Protein AF-0000000083551411 (afdb_homodimer)

InterPro domains:
  IPR007159 SpoVT-AbrB domain [PF04014] (6-45)
  IPR013432 Putative addiction module antidote [TIGR02609] (5-74)
  IPR037914 SpoVT-AbrB domain superfamily [SSF89447] (3-65)

Radius of gyration: 21.24 Å; Cα contacts (8 Å, |Δi|>4): 215; chains: 2; bounding box: 65×60×41 Å

Solvent-accessible surface area (backbone atoms only — not comparable to full-atom values): 7990 Å² total; per-residue (Å²): 125,45,78,37,51,30,39,74,56,92,94,38,40,28,35,62,47,48,74,65,54,28,58,54,38,69,51,52,75,71,36,59,33,33,35,35,82,42,97,82,43,28,38,34,41,26,54,56,62,64,65,60,51,49,50,50,52,51,48,49,53,49,46,52,52,46,48,52,51,53,54,64,76,87,125,45,79,38,51,29,38,73,57,92,95,39,40,28,35,62,46,49,74,65,54,28,58,54,38,69,52,53,76,73,37,59,33,31,35,33,82,43,97,81,43,28,37,34,38,27,54,56,61,64,65,60,49,49,50,50,53,52,48,49,52,50,46,53,51,47,49,52,50,53,56,62,77,85

Organism: NCBI:txid2306993

Nearest PDB structures (foldseek):
  1ub4-assembly1_C-2  TM=8.937E-01  e=1.275E-02  Escherichia coli
  2mrn-assembly1_B  TM=8.889E-01  e=4.955E-02  Escherichia coli K-12
  2w1t-assembly1_A  TM=8.124E-01  e=2.053E-01  Bacillus subtilis
  2mru-assembly1_A  TM=8.498E-01  e=3.228E-01  Escherichia coli K-12
  2w1t-assembly1_B  TM=8.523E-01  e=5.775E-01  Bacillus subtilis

Sequence (148 aa):
MIETKIRKVGNSAVMTLTAEMLAILDAKEGDTLFVVRGDDGSLKVLAHDPTLADALAAAEVVMDENRDLLQALAMIETKIRKVGNSAVMTLTAEMLAILDAKEGDTLFVVRGDDGSLKVLAHDPTLADALAAAEVVMDENRDLLQALA

Structure (mmCIF, N/CA/C/O backbone):
data_AF-0000000083551411-model_v1
#
loop_
_entity.id
_entity.type
_entity.pdbx_description
1 polymer 'Transcriptional regu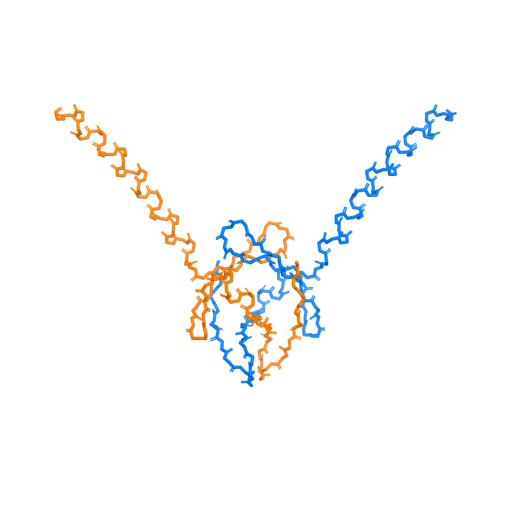lator/antitoxin MazE'
#
loop_
_atom_site.group_PDB
_atom_site.id
_atom_site.type_symbol
_atom_site.label_atom_id
_atom_site.label_alt_id
_atom_site.label_comp_id
_atom_site.label_asym_id
_atom_site.label_entity_id
_atom_site.label_seq_id
_atom_site.pdbx_PDB_ins_code
_atom_site.Cartn_x
_atom_site.Cartn_y
_atom_site.Cartn_z
_atom_site.occupancy
_atom_site.B_iso_or_equiv
_atom_site.auth_seq_id
_atom_site.auth_comp_id
_atom_site.auth_asym_id
_atom_site.auth_atom_id
_atom_site.pdbx_PDB_model_num
ATOM 1 N N . MET A 1 1 ? 10.375 2.48 7.516 1 87.81 1 MET A N 1
ATOM 2 C CA . MET A 1 1 ? 10.125 2.35 6.082 1 87.81 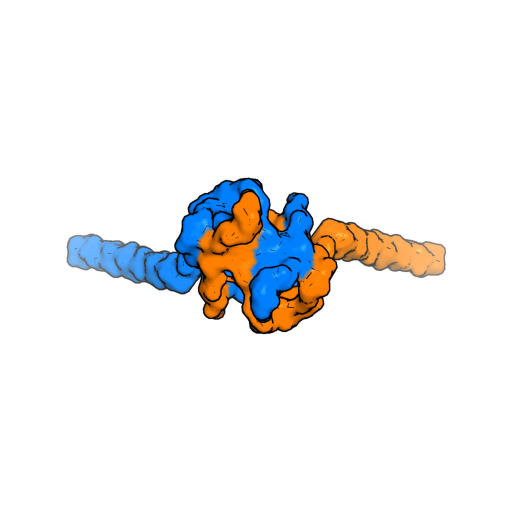1 MET A CA 1
ATOM 3 C C . MET A 1 1 ? 10.578 0.984 5.578 1 87.81 1 MET A C 1
ATOM 5 O O . MET A 1 1 ? 11.633 0.484 5.984 1 87.81 1 MET A O 1
ATOM 9 N N . ILE A 1 2 ? 9.656 0.296 4.754 1 93.5 2 ILE A N 1
ATOM 10 C CA . ILE A 1 2 ? 9.945 -1.033 4.227 1 93.5 2 ILE A CA 1
ATOM 11 C C . ILE A 1 2 ? 10.062 -0.971 2.707 1 93.5 2 ILE A C 1
ATOM 13 O O . ILE A 1 2 ? 9.258 -0.308 2.045 1 93.5 2 ILE A O 1
ATOM 17 N N . GLU A 1 3 ? 11.109 -1.627 2.174 1 93.88 3 GLU A N 1
ATOM 18 C CA . GLU A 1 3 ? 11.242 -1.718 0.722 1 93.88 3 GLU A CA 1
ATOM 19 C C . GLU A 1 3 ? 10.742 -3.066 0.207 1 93.88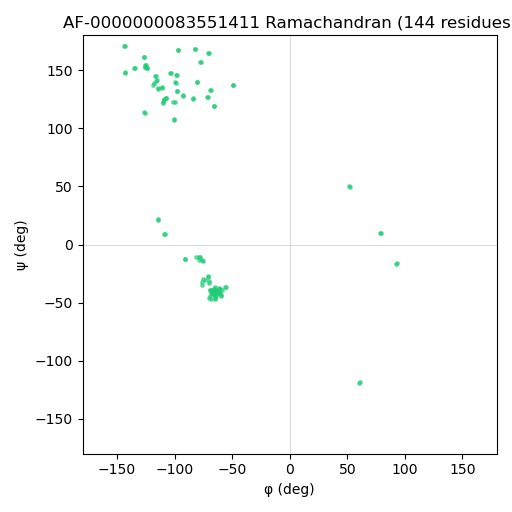 3 GLU A C 1
ATOM 21 O O . GLU A 1 3 ? 10.969 -4.102 0.841 1 93.88 3 GLU A O 1
ATOM 26 N N . THR A 1 4 ? 10.062 -2.988 -0.924 1 95.12 4 THR A N 1
ATOM 27 C CA . THR A 1 4 ? 9.609 -4.223 -1.556 1 95.12 4 THR A CA 1
ATOM 28 C C . THR A 1 4 ? 9.688 -4.113 -3.076 1 95.12 4 THR A C 1
ATOM 30 O O . THR A 1 4 ? 9.461 -3.043 -3.639 1 95.12 4 THR A O 1
ATOM 33 N N . LYS A 1 5 ? 9.969 -5.199 -3.822 1 93.94 5 LYS A N 1
ATOM 34 C CA . LYS A 1 5 ? 10.125 -5.207 -5.273 1 93.94 5 LYS A CA 1
ATOM 35 C C . LYS A 1 5 ? 8.836 -5.66 -5.961 1 93.94 5 LYS A C 1
ATOM 37 O O . LYS A 1 5 ? 8.156 -6.559 -5.473 1 93.94 5 LYS A O 1
ATOM 42 N N . ILE A 1 6 ? 8.672 -5.027 -7.102 1 97.12 6 ILE A N 1
ATOM 43 C CA . ILE A 1 6 ? 7.586 -5.496 -7.957 1 97.12 6 ILE A CA 1
ATOM 44 C C . ILE A 1 6 ? 8.062 -6.68 -8.797 1 97.12 6 ILE A C 1
ATOM 46 O O . ILE A 1 6 ? 9.078 -6.582 -9.492 1 97.12 6 ILE A O 1
ATOM 50 N N . ARG A 1 7 ? 7.32 -7.75 -8.695 1 95.25 7 ARG A N 1
ATOM 51 C CA . ARG A 1 7 ? 7.645 -8.945 -9.461 1 95.25 7 ARG A CA 1
ATOM 52 C C . ARG A 1 7 ? 6.445 -9.414 -10.281 1 95.25 7 ARG A C 1
ATOM 54 O O . ARG A 1 7 ? 5.301 -9.109 -9.945 1 95.25 7 ARG A O 1
ATOM 61 N N . LYS A 1 8 ? 6.816 -10.062 -11.289 1 94.19 8 LYS A N 1
ATOM 62 C CA . LYS A 1 8 ? 5.773 -10.656 -12.125 1 94.19 8 LYS A CA 1
ATOM 63 C C . LYS A 1 8 ? 5.484 -12.094 -11.695 1 94.19 8 LYS A C 1
ATOM 65 O O . LYS A 1 8 ? 6.406 -12.883 -11.492 1 94.19 8 LYS A O 1
ATOM 70 N N . VAL A 1 9 ? 4.277 -12.414 -11.469 1 91.06 9 VAL A N 1
ATOM 71 C CA . VAL A 1 9 ? 3.795 -13.766 -11.203 1 91.06 9 VAL A CA 1
ATOM 72 C C . VAL A 1 9 ? 2.664 -14.102 -12.172 1 91.06 9 VAL A C 1
ATOM 74 O O . VAL A 1 9 ? 1.559 -13.57 -12.062 1 91.06 9 VAL A O 1
ATOM 77 N N . GLY A 1 10 ? 2.953 -15.102 -13.062 1 89.5 10 GLY A N 1
ATOM 78 C CA . GLY A 1 10 ? 2.041 -15.289 -14.18 1 89.5 10 GLY A CA 1
ATOM 79 C C . GLY A 1 10 ? 1.927 -14.062 -15.07 1 89.5 10 GLY A C 1
ATOM 80 O O . GLY A 1 10 ? 2.93 -13.57 -15.594 1 89.5 10 GLY A O 1
ATOM 81 N N . ASN A 1 11 ? 0.749 -13.523 -15.164 1 91.44 11 ASN A N 1
ATOM 82 C CA . ASN A 1 11 ? 0.521 -12.352 -16 1 91.44 11 ASN A CA 1
ATOM 83 C C . ASN A 1 11 ? 0.292 -11.094 -15.164 1 91.44 11 ASN A C 1
ATOM 85 O O . ASN A 1 11 ? -0.031 -10.039 -15.703 1 91.44 11 ASN A O 1
ATOM 89 N N . SER A 1 12 ? 0.533 -11.266 -13.891 1 93.12 12 SER A N 1
ATOM 90 C CA . SER A 1 12 ? 0.219 -10.156 -13 1 93.12 12 SER A CA 1
ATOM 91 C C . SER A 1 12 ? 1.473 -9.625 -12.312 1 93.12 12 SER A C 1
ATOM 93 O O . SER A 1 12 ? 2.42 -10.383 -12.07 1 93.12 12 SER A O 1
ATOM 95 N N . ALA A 1 13 ? 1.514 -8.258 -12.078 1 96.12 13 ALA A N 1
ATOM 96 C CA . ALA A 1 13 ? 2.506 -7.688 -11.172 1 96.12 13 ALA A CA 1
ATOM 97 C C . ALA A 1 13 ? 2.078 -7.844 -9.719 1 96.12 13 ALA A C 1
ATOM 99 O O . ALA A 1 13 ? 0.899 -7.684 -9.391 1 96.12 13 ALA A O 1
ATOM 100 N N . VAL A 1 14 ? 3.115 -8.188 -8.844 1 95.62 14 VAL A N 1
ATOM 101 C CA . VAL A 1 14 ? 2.797 -8.398 -7.434 1 95.62 14 VAL A CA 1
ATOM 102 C C . VAL A 1 14 ? 3.828 -7.691 -6.562 1 95.62 14 VAL A C 1
ATOM 104 O O . VAL A 1 14 ? 4.961 -7.461 -6.992 1 95.62 14 VAL A O 1
ATOM 107 N N . MET A 1 15 ? 3.404 -7.297 -5.363 1 96.06 15 MET A N 1
ATOM 108 C CA . MET A 1 15 ? 4.367 -6.844 -4.363 1 96.06 15 MET A CA 1
ATOM 109 C C . MET A 1 15 ? 4.336 -7.742 -3.133 1 96.06 15 MET A C 1
ATOM 111 O O . MET A 1 15 ? 3.273 -8.211 -2.729 1 96.06 15 MET A O 1
ATOM 115 N N . THR A 1 16 ? 5.535 -8.008 -2.654 1 95.88 16 THR A N 1
ATOM 116 C CA . THR A 1 16 ? 5.652 -8.828 -1.453 1 95.88 16 THR A CA 1
ATOM 117 C C . THR A 1 16 ? 5.137 -8.078 -0.231 1 95.88 16 THR A C 1
ATOM 119 O O . THR A 1 16 ? 5.406 -6.883 -0.073 1 95.88 16 THR A O 1
ATOM 122 N N . LEU A 1 17 ? 4.297 -8.766 0.598 1 97.12 17 LEU A N 1
ATOM 123 C CA . LEU A 1 17 ? 3.861 -8.273 1.897 1 97.12 17 LEU A CA 1
ATOM 124 C C . LEU A 1 17 ? 4.652 -8.93 3.023 1 97.12 17 LEU A C 1
ATOM 126 O O . LEU A 1 17 ? 4.457 -10.109 3.316 1 97.12 17 LEU A O 1
ATOM 130 N N . THR A 1 18 ? 5.523 -8.172 3.627 1 95.56 18 THR A N 1
ATOM 131 C CA . THR A 1 18 ? 6.34 -8.719 4.707 1 95.56 18 THR A CA 1
ATOM 132 C C . THR A 1 18 ? 5.488 -8.969 5.949 1 95.56 18 THR A C 1
ATOM 134 O O . THR A 1 18 ? 4.344 -8.516 6.027 1 95.56 18 THR A O 1
ATOM 137 N N . ALA A 1 19 ? 6.109 -9.758 6.832 1 94.94 19 ALA A N 1
ATOM 138 C CA . ALA A 1 19 ? 5.402 -10.031 8.078 1 94.94 19 ALA A CA 1
ATOM 139 C C . ALA A 1 19 ? 5.02 -8.742 8.789 1 94.94 19 ALA A C 1
ATOM 141 O O . ALA A 1 19 ? 3.947 -8.648 9.398 1 94.94 19 ALA A O 1
ATOM 142 N N . GLU A 1 20 ? 5.836 -7.746 8.742 1 95.88 20 GLU A N 1
ATOM 143 C CA . GLU A 1 20 ? 5.59 -6.445 9.352 1 95.88 20 GLU A CA 1
ATOM 144 C C . GLU A 1 20 ? 4.398 -5.746 8.703 1 95.88 20 GLU A C 1
ATOM 146 O O . GLU A 1 20 ? 3.537 -5.203 9.398 1 95.88 20 GLU A O 1
ATOM 151 N N . MET A 1 21 ? 4.355 -5.801 7.402 1 96.44 21 MET A N 1
ATOM 152 C CA . MET A 1 21 ? 3.256 -5.176 6.672 1 96.44 21 MET A CA 1
ATOM 153 C C . MET A 1 21 ? 1.923 -5.828 7.031 1 96.44 21 MET A C 1
ATOM 155 O O . MET A 1 21 ? 0.93 -5.133 7.254 1 96.44 21 MET A O 1
ATOM 159 N N . LEU A 1 22 ? 2.008 -7.141 7.113 1 96.75 22 LEU A N 1
ATOM 160 C CA . LEU A 1 22 ? 0.796 -7.883 7.441 1 96.75 22 LEU A CA 1
ATOM 161 C C . LEU A 1 22 ? 0.328 -7.559 8.852 1 96.75 22 LEU A C 1
ATOM 163 O O . LEU A 1 22 ? -0.875 -7.477 9.109 1 96.75 22 LEU A O 1
ATOM 167 N N . ALA A 1 23 ? 1.328 -7.414 9.727 1 96.31 23 ALA A N 1
ATOM 168 C CA . ALA A 1 23 ? 1.012 -7.094 11.117 1 96.31 23 ALA A CA 1
ATOM 169 C C . ALA A 1 23 ? 0.385 -5.707 11.234 1 96.31 23 ALA A C 1
ATOM 171 O O . ALA A 1 23 ? -0.568 -5.508 11.992 1 96.31 23 ALA A O 1
ATOM 172 N N . ILE A 1 24 ? 0.856 -4.805 10.484 1 95.38 24 ILE A N 1
ATOM 173 C CA . ILE A 1 24 ? 0.346 -3.438 10.508 1 95.38 24 ILE A CA 1
ATOM 174 C C . ILE A 1 24 ? -1.103 -3.418 10.031 1 95.38 24 ILE A C 1
ATOM 176 O O . ILE A 1 24 ? -1.963 -2.789 10.648 1 95.38 24 ILE A O 1
ATOM 180 N N . LEU A 1 25 ? -1.315 -4.113 8.938 1 96.5 25 LEU A N 1
ATOM 181 C CA . LEU A 1 25 ? -2.641 -4.145 8.328 1 96.5 25 LEU A CA 1
ATOM 182 C C . LEU A 1 25 ? -3.58 -5.051 9.117 1 96.5 25 LEU A C 1
ATOM 184 O O . LEU A 1 25 ? -4.801 -4.992 8.938 1 96.5 25 LEU A O 1
ATOM 188 N N . ASP A 1 26 ? -2.961 -5.859 10.023 1 96.88 26 ASP A N 1
ATOM 189 C CA . ASP A 1 26 ? -3.695 -6.934 10.688 1 96.88 26 ASP A CA 1
ATOM 190 C C . ASP A 1 26 ? -4.422 -7.812 9.68 1 96.88 26 ASP A C 1
ATOM 192 O O . ASP A 1 26 ? -5.629 -8.031 9.789 1 96.88 26 ASP A O 1
ATOM 196 N N . ALA A 1 27 ? -3.695 -8.258 8.664 1 97.19 27 ALA A N 1
ATOM 197 C CA . ALA A 1 27 ? -4.234 -9.031 7.551 1 97.19 27 ALA A CA 1
ATOM 198 C C . ALA A 1 27 ? -3.449 -10.328 7.352 1 97.19 27 ALA A C 1
ATOM 200 O O . ALA A 1 27 ? -2.373 -10.5 7.926 1 97.19 27 ALA A O 1
ATOM 201 N N . LYS A 1 28 ? -4.031 -11.234 6.668 1 95.69 28 LYS A N 1
ATOM 202 C CA . LYS A 1 28 ? -3.418 -12.531 6.387 1 95.69 28 LYS A CA 1
ATOM 203 C C . LYS A 1 28 ? -3.783 -13.016 4.988 1 95.69 28 LYS A C 1
ATOM 205 O O . LYS A 1 28 ? -4.605 -12.406 4.305 1 95.69 28 LYS A O 1
ATOM 210 N N . GLU A 1 29 ? -3.115 -14.062 4.613 1 95.25 29 GLU A N 1
ATOM 211 C CA . GLU A 1 29 ? -3.412 -14.695 3.328 1 95.25 29 GLU A CA 1
ATOM 212 C C . GLU A 1 29 ? -4.91 -14.938 3.166 1 95.25 29 GLU A C 1
ATOM 214 O O . GLU A 1 29 ? -5.57 -15.414 4.094 1 95.25 29 GLU A O 1
ATOM 219 N N . GLY A 1 30 ? -5.383 -14.672 2.029 1 95.12 30 GLY A N 1
ATOM 220 C CA . GLY A 1 30 ? -6.793 -14.883 1.744 1 95.12 30 GLY A CA 1
ATOM 221 C C . GLY A 1 30 ? -7.645 -13.656 1.985 1 95.12 30 GLY A C 1
ATOM 222 O O . GLY A 1 30 ? -8.781 -13.578 1.512 1 95.12 30 GLY A O 1
ATOM 223 N N . ASP A 1 31 ? -7.137 -12.695 2.707 1 96.25 31 ASP A N 1
ATOM 224 C CA . ASP A 1 31 ? -7.875 -11.469 2.988 1 96.25 31 ASP A CA 1
ATOM 225 C C . ASP A 1 31 ? -7.871 -10.531 1.778 1 96.25 31 ASP A C 1
ATOM 227 O O . ASP A 1 31 ? -7.035 -10.672 0.885 1 96.25 31 ASP A O 1
ATOM 231 N N . THR A 1 32 ? -8.914 -9.641 1.792 1 95.94 32 THR A N 1
ATOM 232 C CA . THR A 1 32 ? -9.016 -8.609 0.77 1 95.94 32 THR A CA 1
ATOM 233 C C . THR A 1 32 ? -8.461 -7.281 1.286 1 95.94 32 THR A C 1
ATOM 235 O O . THR A 1 32 ? -8.719 -6.898 2.43 1 95.94 32 THR A O 1
ATOM 238 N N . LEU A 1 33 ? -7.621 -6.668 0.464 1 97.19 33 LEU A N 1
ATOM 239 C CA . LEU A 1 33 ? -7.125 -5.324 0.755 1 97.19 33 LEU A CA 1
ATOM 240 C C . LEU A 1 33 ? -7.824 -4.285 -0.115 1 97.19 33 LEU A C 1
ATOM 242 O O . LEU A 1 33 ? -8.258 -4.594 -1.228 1 97.19 33 LEU A O 1
ATOM 246 N N . PHE A 1 34 ? -8.008 -3.117 0.415 1 96.44 34 PHE A N 1
ATOM 247 C CA . PHE A 1 34 ? -8.578 -1.976 -0.29 1 96.44 34 PHE A CA 1
ATOM 248 C C . PHE A 1 34 ? -7.512 -0.912 -0.542 1 96.44 34 PHE A C 1
ATOM 250 O O . PHE A 1 34 ? -6.812 -0.498 0.384 1 96.44 34 PHE A O 1
ATOM 257 N N . VAL A 1 35 ? -7.363 -0.602 -1.812 1 96.69 35 VAL A N 1
ATOM 258 C CA . VAL A 1 35 ? -6.34 0.358 -2.213 1 96.69 35 VAL A CA 1
ATOM 259 C C . VAL A 1 35 ? -7 1.657 -2.67 1 96.69 35 VAL A C 1
ATOM 261 O O . VAL A 1 35 ? -7.883 1.644 -3.533 1 96.69 35 VAL A O 1
ATOM 264 N N . VAL A 1 36 ? -6.559 2.729 -2.029 1 93.81 36 VAL A N 1
ATOM 265 C CA . VAL A 1 36 ? -7.07 4.055 -2.363 1 93.81 36 VAL A CA 1
ATOM 266 C C . VAL A 1 36 ? -5.941 4.918 -2.92 1 93.81 36 VAL A C 1
ATOM 268 O O . VAL A 1 36 ? -4.812 4.871 -2.424 1 93.81 36 VAL A O 1
ATOM 271 N N . ARG A 1 37 ? -6.312 5.652 -3.877 1 94.25 37 ARG A N 1
ATOM 272 C CA . ARG A 1 37 ? -5.344 6.586 -4.441 1 94.25 37 ARG A CA 1
ATOM 273 C C . ARG A 1 37 ? -5.066 7.734 -3.477 1 94.25 37 ARG A C 1
ATOM 275 O O . ARG A 1 37 ? -5.996 8.352 -2.955 1 94.25 37 ARG A O 1
ATOM 282 N N . GLY A 1 38 ? -3.744 7.898 -3.236 1 88.06 38 GLY A N 1
ATOM 283 C CA . GLY A 1 38 ? -3.354 9.078 -2.479 1 88.06 38 GLY A CA 1
ATOM 284 C C . GLY A 1 38 ? -3.25 10.328 -3.328 1 88.06 38 GLY A C 1
ATOM 285 O O . GLY A 1 38 ? -3.316 10.258 -4.559 1 88.06 38 GLY A O 1
ATOM 286 N N . ASP A 1 39 ? -3.139 11.555 -2.668 1 82 39 ASP A N 1
ATOM 287 C CA . ASP A 1 39 ? -3.059 12.836 -3.359 1 82 39 ASP A CA 1
ATOM 288 C C . ASP A 1 39 ? -1.654 13.078 -3.908 1 82 39 ASP A C 1
ATOM 290 O O . ASP A 1 39 ? -1.46 13.93 -4.781 1 82 39 ASP A O 1
ATOM 294 N N . ASP A 1 40 ? -0.688 12.266 -3.525 1 83.44 40 ASP A N 1
ATOM 295 C CA . ASP A 1 40 ? 0.706 12.516 -3.881 1 83.44 40 ASP A CA 1
ATOM 296 C C . ASP A 1 40 ? 1.24 11.43 -4.809 1 83.44 40 ASP A C 1
ATOM 298 O O . ASP A 1 40 ? 2.447 11.18 -4.852 1 83.44 40 ASP A O 1
ATOM 302 N N . GLY A 1 41 ? 0.318 10.742 -5.5 1 89.69 41 GLY A N 1
ATOM 303 C CA . GLY A 1 41 ? 0.745 9.672 -6.391 1 89.69 41 GLY A CA 1
ATOM 304 C C . GLY A 1 41 ? 1.082 8.383 -5.66 1 89.69 41 GLY A C 1
ATOM 305 O O . GLY A 1 41 ? 1.729 7.5 -6.219 1 89.69 41 GLY A O 1
ATOM 306 N N . SER A 1 42 ? 0.751 8.367 -4.445 1 94 42 SER A N 1
ATOM 307 C CA . SER A 1 42 ? 0.95 7.172 -3.631 1 94 42 SER A CA 1
ATOM 308 C C . SER A 1 42 ? -0.329 6.344 -3.541 1 94 42 SER A C 1
ATOM 310 O O . SER A 1 42 ? -1.38 6.762 -4.031 1 94 42 SER A O 1
ATOM 312 N N . LEU A 1 43 ? -0.191 5.141 -3.064 1 96.88 43 LEU A N 1
ATOM 313 C CA . LEU A 1 43 ? -1.339 4.293 -2.766 1 96.88 43 LEU A CA 1
ATOM 314 C C . LEU A 1 43 ? -1.491 4.094 -1.263 1 96.88 43 LEU A C 1
ATOM 316 O O . LEU A 1 43 ? -0.498 3.916 -0.552 1 96.88 43 LEU A O 1
ATOM 320 N N . LYS A 1 44 ? -2.672 4.211 -0.832 1 96.25 44 LYS A N 1
ATOM 321 C CA . LYS A 1 44 ? -3.002 3.84 0.541 1 96.25 44 LYS A CA 1
ATOM 322 C C . LYS A 1 44 ? -3.676 2.473 0.595 1 96.25 44 LYS A C 1
ATOM 324 O O . LYS A 1 44 ? -4.676 2.24 -0.089 1 96.25 44 LYS A O 1
ATOM 329 N N . VAL A 1 45 ? -3.104 1.555 1.342 1 97.06 45 VAL A N 1
ATOM 330 C CA . VAL A 1 45 ? -3.605 0.188 1.43 1 97.06 45 VAL A CA 1
ATOM 331 C C . VAL A 1 45 ? -4.258 -0.038 2.791 1 97.06 45 VAL A C 1
ATOM 333 O O . VAL A 1 45 ? -3.656 0.244 3.83 1 97.06 45 VAL A O 1
ATOM 336 N N . LE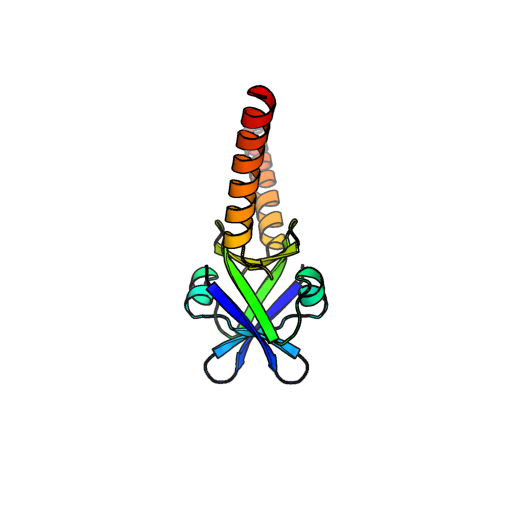U A 1 46 ? -5.461 -0.482 2.758 1 95.75 46 LEU A N 1
ATOM 337 C CA . LEU A 1 46 ? -6.227 -0.739 3.971 1 95.75 46 LEU A CA 1
ATOM 338 C C . LEU A 1 46 ? -6.715 -2.184 4.008 1 95.75 46 LEU A C 1
ATOM 340 O O . LEU A 1 46 ? -6.98 -2.781 2.963 1 95.75 46 LEU A O 1
ATOM 344 N N . ALA A 1 47 ? -6.879 -2.668 5.172 1 95.25 47 ALA A N 1
ATOM 345 C CA . ALA A 1 47 ? -7.426 -4.012 5.336 1 95.25 47 ALA A CA 1
ATOM 346 C C . ALA A 1 47 ? -8.945 -3.971 5.469 1 95.25 47 ALA A C 1
ATOM 348 O O . ALA A 1 47 ? -9.609 -5.012 5.422 1 95.25 47 ALA A O 1
ATOM 349 N N . HIS A 1 48 ? -9.508 -2.799 5.664 1 89.19 48 HIS A N 1
ATOM 350 C CA . HIS A 1 48 ? -10.961 -2.654 5.746 1 89.19 48 HIS A CA 1
ATOM 351 C C . HIS A 1 48 ? -11.461 -1.612 4.754 1 89.19 48 HIS A C 1
ATOM 353 O O . HIS A 1 48 ? -10.703 -0.747 4.316 1 89.19 48 HIS A O 1
ATOM 359 N N . ASP A 1 49 ? -12.641 -1.828 4.406 1 85.5 49 ASP A N 1
ATOM 360 C CA . ASP A 1 49 ? -13.242 -0.917 3.438 1 85.5 49 ASP A CA 1
ATOM 361 C C . ASP A 1 49 ? -13.391 0.486 4.023 1 85.5 49 ASP A C 1
ATOM 363 O O . ASP A 1 49 ? -14.133 0.686 4.988 1 85.5 49 ASP A O 1
ATOM 367 N N . PRO A 1 50 ? -12.75 1.418 3.4 1 82.12 50 PRO A N 1
ATOM 368 C CA . PRO A 1 50 ? -12.852 2.781 3.926 1 82.12 50 PRO A CA 1
ATOM 369 C C . PRO A 1 50 ? -14.234 3.396 3.699 1 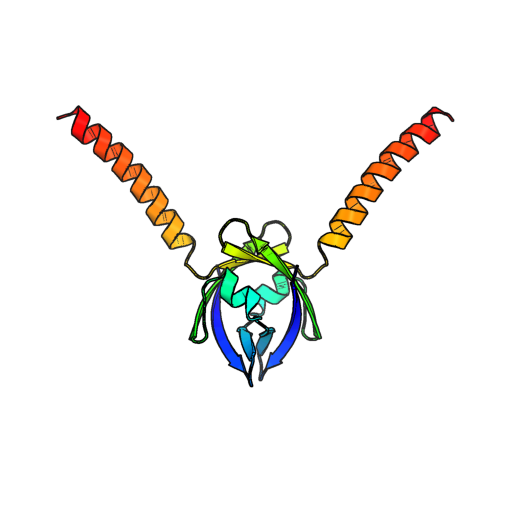82.12 50 PRO A C 1
ATOM 371 O O . PRO A 1 50 ? -14.625 4.328 4.406 1 82.12 50 PRO A O 1
ATOM 374 N N . THR A 1 51 ? -14.93 2.977 2.678 1 80.06 51 THR A N 1
ATOM 375 C CA . THR A 1 51 ? -16.266 3.502 2.391 1 80.06 51 THR A CA 1
ATOM 376 C C . THR A 1 51 ? -17.25 3.102 3.482 1 80.06 51 THR A C 1
ATOM 378 O O . THR A 1 51 ? -18.109 3.896 3.877 1 80.06 51 THR A O 1
ATOM 381 N N . LEU A 1 52 ? -17.078 1.86 3.918 1 79.62 52 LEU A N 1
ATOM 382 C CA . LEU A 1 52 ? -17.938 1.392 4.996 1 79.62 52 LEU A CA 1
ATOM 383 C C . LEU A 1 52 ? -17.688 2.189 6.273 1 79.62 52 LEU A C 1
ATOM 385 O O . LEU A 1 52 ? -18.641 2.562 6.969 1 79.62 52 LEU A O 1
ATOM 389 N N . ALA A 1 53 ? -16.453 2.449 6.445 1 71.25 53 ALA A N 1
ATOM 390 C CA . ALA A 1 53 ? -16.078 3.203 7.641 1 71.25 53 ALA A CA 1
ATOM 391 C C . ALA A 1 53 ? -16.641 4.621 7.59 1 71.25 53 ALA A C 1
ATOM 393 O O . ALA A 1 53 ? -17.141 5.133 8.594 1 71.25 53 ALA A O 1
ATOM 394 N N . ASP A 1 54 ? -16.578 5.148 6.418 1 76.81 54 ASP A N 1
ATOM 395 C CA . ASP A 1 54 ? -17.125 6.496 6.246 1 76.81 54 ASP A CA 1
ATOM 396 C C . ASP A 1 54 ? -18.625 6.512 6.441 1 76.81 54 ASP A C 1
ATOM 398 O O . ASP A 1 54 ? -19.172 7.43 7.062 1 76.81 54 ASP A O 1
ATOM 402 N N . ALA A 1 55 ? -19.234 5.605 5.941 1 79.94 55 ALA A N 1
ATOM 403 C CA . ALA A 1 55 ? -20.688 5.5 6.043 1 79.94 55 ALA A CA 1
ATOM 404 C C . ALA A 1 55 ? -21.125 5.285 7.492 1 79.94 55 ALA A C 1
ATOM 406 O O . ALA A 1 55 ? -22.078 5.91 7.961 1 79.94 55 ALA A O 1
ATOM 407 N N . LEU A 1 56 ? -20.375 4.445 8.188 1 77 56 LEU A N 1
ATOM 40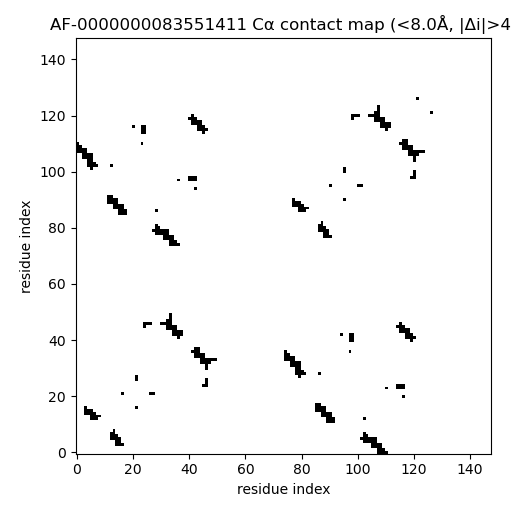8 C CA . LEU A 1 56 ? -20.672 4.203 9.602 1 77 56 LEU A CA 1
ATOM 409 C C . LEU A 1 56 ? -20.453 5.465 10.43 1 77 56 LEU A C 1
ATOM 411 O O . LEU A 1 56 ? -21.25 5.789 11.305 1 77 56 LEU A O 1
ATOM 415 N N . ALA A 1 57 ? -19.391 6.078 10.102 1 75.81 57 ALA A N 1
ATOM 416 C CA . ALA A 1 57 ? -19.078 7.316 10.812 1 75.81 57 ALA A CA 1
ATOM 417 C C . ALA A 1 57 ? -20.156 8.367 10.578 1 75.81 57 ALA A C 1
ATOM 419 O O . ALA A 1 57 ? -20.562 9.078 11.508 1 75.81 57 ALA A O 1
ATOM 420 N N . ALA A 1 58 ? -20.688 8.492 9.336 1 78.88 58 ALA A N 1
ATOM 421 C CA . ALA A 1 58 ? -21.75 9.43 8.992 1 78.88 58 ALA A CA 1
ATOM 422 C C . ALA A 1 58 ? -23.047 9.055 9.695 1 78.88 58 ALA A C 1
ATOM 424 O O . ALA A 1 58 ? -23.766 9.922 10.195 1 78.88 58 ALA A O 1
ATOM 425 N N . ALA A 1 59 ? -23.281 7.801 9.742 1 81 59 ALA A N 1
ATOM 426 C CA . ALA A 1 59 ? -24.484 7.305 10.398 1 81 59 ALA A CA 1
ATOM 427 C C . ALA A 1 59 ? -24.453 7.57 11.898 1 81 59 ALA A C 1
ATOM 429 O O . ALA A 1 59 ? -25.453 7.941 12.5 1 81 59 ALA A O 1
ATOM 430 N N . GLU A 1 60 ? -23.203 7.328 12.422 1 71.81 60 GLU A N 1
ATOM 431 C CA . GLU A 1 60 ? -23.031 7.57 13.852 1 71.81 60 GLU A CA 1
ATOM 432 C C . GLU A 1 60 ? -23.281 9.031 14.195 1 71.81 60 GLU A C 1
ATOM 434 O O . GLU A 1 60 ? -23.906 9.336 15.227 1 71.81 60 GLU A O 1
ATOM 439 N N . VAL A 1 61 ? -22.859 9.906 13.352 1 75.88 61 VAL A N 1
ATOM 440 C CA . VAL A 1 61 ? -23.047 11.336 13.547 1 75.88 61 VAL A CA 1
ATOM 441 C C . VAL A 1 61 ? -24.531 11.672 13.461 1 75.88 61 VAL A C 1
ATOM 443 O O . VAL A 1 61 ? -25.062 12.422 14.289 1 75.88 61 VAL A O 1
ATOM 446 N N . VAL A 1 62 ? -25.266 11.031 12.508 1 72 62 VAL A N 1
ATOM 447 C CA . VAL A 1 62 ? -26.688 11.273 12.297 1 72 62 VAL A CA 1
ATOM 448 C C . VAL A 1 62 ? -27.484 10.719 13.484 1 72 62 VAL A C 1
ATOM 450 O O . VAL A 1 62 ? -28.391 11.383 13.977 1 72 62 VAL A O 1
ATOM 453 N N . MET A 1 63 ? -27.047 9.562 13.977 1 78.62 63 MET A N 1
ATOM 454 C CA . MET A 1 63 ? -27.75 8.945 15.102 1 78.62 63 MET A CA 1
ATOM 455 C C . MET A 1 63 ? -27.547 9.766 16.375 1 78.62 63 MET A C 1
ATOM 457 O O . MET A 1 63 ? -28.484 9.922 17.156 1 78.62 63 MET A O 1
ATOM 461 N N . ASP A 1 64 ? -26.266 10.117 16.469 1 69.12 64 ASP A N 1
ATOM 462 C CA . ASP A 1 64 ? -25.984 10.938 17.641 1 69.12 64 ASP A CA 1
ATOM 463 C C . ASP A 1 64 ? -26.812 12.227 17.625 1 69.12 64 ASP A C 1
ATOM 465 O O . ASP A 1 64 ? -27.328 12.641 18.656 1 69.12 64 ASP A O 1
ATOM 469 N N . GLU A 1 65 ? -26.953 12.805 16.453 1 68.56 65 GLU A N 1
ATOM 470 C CA . GLU A 1 65 ? -27.734 14.031 16.312 1 68.56 65 GLU A CA 1
ATOM 471 C C . GLU A 1 65 ? -29.219 13.758 16.547 1 68.56 65 GLU A C 1
ATOM 473 O O . GLU A 1 65 ? -29.922 14.562 17.172 1 68.56 65 GLU A O 1
ATOM 478 N N . ASN A 1 66 ? -29.641 12.734 15.922 1 66.62 66 ASN A N 1
ATOM 479 C CA . ASN A 1 66 ? -31.047 12.344 16.078 1 66.62 66 ASN A CA 1
ATOM 480 C C . ASN A 1 66 ? -31.344 11.898 17.516 1 66.62 66 ASN A C 1
ATOM 482 O O . ASN A 1 66 ? -32.406 12.219 18.062 1 66.62 66 ASN A O 1
ATOM 486 N N . ARG A 1 67 ? -30.359 11.156 18 1 64.44 67 ARG A N 1
ATOM 487 C CA . ARG A 1 67 ? -30.531 10.727 19.391 1 64.44 67 ARG A CA 1
ATOM 488 C C . ARG A 1 67 ? -30.656 11.922 20.328 1 64.44 67 ARG A C 1
ATOM 490 O O . ARG A 1 67 ? -31.484 11.922 21.234 1 64.44 67 ARG A O 1
ATOM 497 N N . ASP A 1 68 ? -29.891 12.844 20.172 1 66.75 68 ASP A N 1
ATOM 498 C CA . ASP A 1 68 ? -29.953 14.07 20.969 1 66.75 68 ASP A CA 1
ATOM 499 C C . ASP A 1 68 ? -31.312 14.758 20.797 1 66.75 68 ASP A C 1
ATOM 501 O O . ASP A 1 68 ? -31.844 15.312 21.75 1 66.75 68 ASP A O 1
ATOM 505 N N . LEU A 1 69 ? -31.781 14.82 19.547 1 63.97 69 LEU A N 1
ATOM 506 C CA . LEU A 1 69 ? -33.062 15.438 19.266 1 63.97 69 LEU A CA 1
ATOM 507 C C . LEU A 1 69 ? -34.219 14.664 19.938 1 63.97 69 LEU A C 1
ATOM 509 O O . LEU A 1 69 ? -35.125 15.266 20.5 1 63.97 69 LEU A O 1
ATOM 513 N N . LEU A 1 70 ? -34.062 13.406 19.859 1 71.75 70 LEU A N 1
ATOM 514 C CA . LEU A 1 70 ? -35.125 12.578 20.422 1 71.75 70 LEU A CA 1
ATOM 515 C C . LEU A 1 70 ? -35.125 12.68 21.953 1 71.75 70 LEU A C 1
ATOM 517 O O . LEU A 1 70 ? -36.188 12.703 22.578 1 71.75 70 LEU A O 1
ATOM 521 N N . GLN A 1 71 ? -34.031 12.836 22.531 1 67.06 71 GLN A N 1
ATOM 522 C CA . GLN A 1 71 ? -33.938 13 23.984 1 67.06 71 GLN A CA 1
ATOM 523 C C . GLN A 1 71 ? -34.406 14.383 24.422 1 67.06 71 GLN A C 1
ATOM 525 O O . GLN A 1 71 ? -35 14.539 25.5 1 67.06 71 GLN A O 1
ATOM 530 N N . ALA A 1 72 ? -34.188 15.242 23.531 1 64.06 72 ALA A N 1
ATOM 531 C CA . ALA A 1 72 ? -34.594 16.594 23.875 1 64.06 72 ALA A CA 1
ATOM 532 C C . ALA A 1 72 ? -36.125 16.734 23.766 1 64.06 72 ALA A C 1
ATOM 534 O O . ALA A 1 72 ? -36.719 17.578 24.422 1 64.06 72 ALA A O 1
ATOM 535 N N . LEU A 1 73 ? -36.719 16 22.828 1 65.94 73 LEU A N 1
ATOM 536 C CA . LEU A 1 73 ? -38.156 16.062 22.641 1 65.94 73 LEU A CA 1
ATOM 537 C C . LEU A 1 73 ? -38.875 15.172 23.656 1 65.94 73 LEU A C 1
ATOM 539 O O . LEU A 1 73 ? -40.094 15.234 23.812 1 65.94 73 LEU A O 1
ATOM 543 N N . ALA A 1 74 ? -37.812 14.477 24.188 1 59.03 74 ALA A N 1
ATOM 544 C CA . ALA A 1 74 ? -38.438 13.727 25.281 1 59.03 74 ALA A CA 1
ATOM 545 C C . ALA A 1 74 ? -38.438 14.539 26.578 1 59.03 74 ALA A C 1
ATOM 547 O O . ALA A 1 74 ? -37.656 15.484 26.719 1 59.03 74 ALA A O 1
ATOM 548 N N . MET B 1 1 ? -11.57 3.404 -5.656 1 87.88 1 MET B N 1
ATOM 549 C CA . MET B 1 1 ? -11.062 2.389 -4.738 1 87.88 1 MET B CA 1
ATOM 550 C C . MET B 1 1 ? -10.906 1.048 -5.445 1 87.88 1 MET B C 1
ATOM 552 O O . MET B 1 1 ? -11.75 0.661 -6.254 1 87.88 1 MET B O 1
ATOM 556 N N . ILE B 1 2 ? -9.664 0.388 -5.234 1 93.5 2 ILE B N 1
ATOM 557 C CA . ILE B 1 2 ? -9.367 -0.886 -5.879 1 93.5 2 ILE B CA 1
ATOM 558 C C . ILE B 1 2 ? -9.242 -1.981 -4.82 1 93.5 2 ILE B C 1
ATOM 560 O O . ILE B 1 2 ? -8.633 -1.77 -3.768 1 93.5 2 ILE B O 1
ATOM 564 N N . GLU B 1 3 ? -9.891 -3.129 -5.082 1 94 3 GLU B N 1
ATOM 565 C CA . GLU B 1 3 ? -9.742 -4.273 -4.188 1 94 3 GLU B CA 1
ATOM 566 C C . GLU B 1 3 ? -8.719 -5.27 -4.73 1 94 3 GLU B C 1
ATOM 568 O O . GLU B 1 3 ? -8.664 -5.516 -5.934 1 94 3 GLU B O 1
ATOM 573 N N . THR B 1 4 ? -7.922 -5.789 -3.82 1 95.12 4 THR B N 1
ATOM 574 C CA . THR B 1 4 ? -6.965 -6.816 -4.207 1 95.12 4 THR B CA 1
ATOM 575 C C . THR B 1 4 ? -6.828 -7.871 -3.111 1 95.12 4 THR B C 1
ATOM 577 O O . THR B 1 4 ? -6.926 -7.555 -1.924 1 95.12 4 THR B O 1
ATOM 580 N N . LYS B 1 5 ? -6.559 -9.148 -3.418 1 94.12 5 LYS B N 1
ATOM 581 C CA . LYS B 1 5 ? -6.457 -10.25 -2.461 1 94.12 5 LYS B CA 1
ATOM 582 C C . LYS B 1 5 ? -4.996 -10.539 -2.119 1 94.12 5 LYS B C 1
ATOM 584 O O . LYS B 1 5 ? -4.125 -10.484 -2.988 1 94.12 5 LYS B O 1
ATOM 589 N N . ILE B 1 6 ? -4.863 -10.922 -0.862 1 97.19 6 ILE B N 1
ATOM 590 C CA . ILE B 1 6 ? -3.557 -11.422 -0.45 1 97.19 6 ILE B CA 1
ATOM 591 C C . ILE B 1 6 ? -3.43 -12.898 -0.81 1 97.19 6 ILE B C 1
ATOM 593 O O . ILE B 1 6 ? -4.277 -13.711 -0.434 1 97.19 6 ILE B O 1
ATOM 597 N N . ARG B 1 7 ? -2.391 -13.18 -1.534 1 95.31 7 ARG B N 1
ATOM 598 C CA . ARG B 1 7 ? -2.127 -14.562 -1.93 1 95.31 7 ARG B CA 1
ATOM 599 C C . ARG B 1 7 ? -0.724 -14.992 -1.513 1 95.31 7 ARG B C 1
ATOM 601 O O . ARG B 1 7 ? 0.156 -14.148 -1.318 1 95.31 7 ARG B O 1
ATOM 608 N N . LYS B 1 8 ? -0.661 -16.234 -1.365 1 94.19 8 LYS B N 1
ATOM 609 C CA . LYS B 1 8 ? 0.648 -16.812 -1.062 1 94.19 8 LYS B CA 1
ATOM 610 C C . LYS B 1 8 ? 1.362 -17.25 -2.336 1 94.19 8 LYS B C 1
ATOM 612 O O . LYS B 1 8 ? 0.767 -17.906 -3.191 1 94.19 8 LYS B O 1
ATOM 617 N N . VAL B 1 9 ? 2.549 -16.844 -2.533 1 91.31 9 VAL B N 1
ATOM 618 C CA . VAL B 1 9 ? 3.438 -17.281 -3.604 1 91.31 9 VAL B CA 1
ATOM 619 C C . VAL B 1 9 ? 4.758 -17.766 -3.012 1 91.31 9 VAL B C 1
ATOM 621 O O . VAL B 1 9 ? 5.559 -16.969 -2.529 1 91.31 9 VAL B O 1
ATOM 624 N N . GLY B 1 10 ? 5 -19.109 -3.166 1 89.56 10 GLY B N 1
ATOM 625 C CA . GLY B 1 10 ? 6.09 -19.688 -2.396 1 89.56 10 GLY B CA 1
ATOM 626 C C . GLY B 1 10 ? 5.895 -19.562 -0.897 1 89.56 10 GLY B C 1
ATOM 627 O O . GLY B 1 10 ? 4.883 -20.016 -0.357 1 89.56 10 GLY B O 1
ATOM 628 N N . ASN B 1 11 ? 6.789 -18.875 -0.256 1 91.38 11 ASN B N 1
ATOM 629 C CA . ASN B 1 11 ? 6.703 -18.703 1.19 1 91.38 11 ASN B CA 1
ATOM 630 C C . ASN B 1 11 ? 6.328 -17.266 1.559 1 91.38 11 ASN B C 1
ATOM 632 O O . ASN B 1 11 ? 6.336 -16.906 2.736 1 91.38 11 ASN B O 1
ATOM 636 N N . SER B 1 12 ? 5.984 -16.547 0.533 1 93 12 SER B N 1
ATOM 637 C CA . SER B 1 12 ? 5.73 -15.125 0.781 1 93 12 SER B CA 1
ATOM 638 C C . SER B 1 12 ? 4.277 -14.766 0.492 1 93 12 SER B C 1
ATOM 640 O O . SER B 1 12 ? 3.637 -15.383 -0.365 1 93 12 SER B O 1
ATOM 642 N N . ALA B 1 13 ? 3.703 -13.805 1.3 1 96.12 13 ALA B N 1
ATOM 643 C CA . ALA B 1 13 ? 2.434 -13.18 0.948 1 96.12 13 ALA B CA 1
ATOM 644 C C . ALA B 1 13 ? 2.637 -12.07 -0.083 1 96.12 13 ALA B C 1
ATOM 646 O O . ALA B 1 13 ? 3.607 -11.312 -0.007 1 96.12 13 ALA B O 1
ATOM 647 N N . VAL B 1 14 ? 1.663 -12.023 -1.082 1 95.56 14 VAL B N 1
ATOM 648 C CA . VAL B 1 14 ? 1.794 -11.023 -2.135 1 95.56 14 VAL B CA 1
ATOM 649 C C . VAL B 1 14 ? 0.444 -10.352 -2.381 1 95.56 14 VAL B C 1
ATOM 651 O O . VAL B 1 14 ? -0.606 -10.938 -2.102 1 95.56 14 VAL B O 1
ATOM 654 N N . MET B 1 15 ? 0.488 -9.102 -2.844 1 96.12 15 MET B N 1
ATOM 655 C CA . MET B 1 15 ? -0.723 -8.461 -3.348 1 96.12 15 MET B CA 1
ATOM 656 C C . MET B 1 15 ? -0.57 -8.094 -4.82 1 96.12 15 MET B C 1
ATOM 658 O O . MET B 1 15 ? 0.51 -7.691 -5.254 1 96.12 15 MET B O 1
ATOM 662 N N . THR B 1 16 ? -1.641 -8.359 -5.547 1 96 16 THR B N 1
ATOM 663 C CA . THR B 1 16 ? -1.641 -8.016 -6.965 1 96 16 THR B CA 1
ATOM 664 C C . THR B 1 16 ? -1.645 -6.504 -7.16 1 96 16 THR B C 1
ATOM 666 O O . THR B 1 16 ? -2.354 -5.785 -6.453 1 96 16 THR B O 1
ATOM 669 N N . LEU B 1 17 ? -0.756 -6.004 -8.062 1 97.19 17 LEU B N 1
ATOM 670 C CA . LEU B 1 17 ? -0.753 -4.613 -8.508 1 97.19 17 LEU B CA 1
ATOM 671 C C . LEU B 1 17 ? -1.418 -4.484 -9.875 1 97.19 17 LEU B C 1
ATOM 673 O O . LEU B 1 17 ? -0.848 -4.891 -10.891 1 97.19 17 LEU B O 1
ATOM 677 N N . THR B 1 18 ? -2.584 -3.936 -9.898 1 95.56 18 THR B N 1
ATOM 678 C CA . THR B 1 18 ? -3.309 -3.771 -11.156 1 95.56 18 THR B CA 1
ATOM 679 C C . THR B 1 18 ? -2.635 -2.721 -12.031 1 95.56 18 THR B C 1
ATOM 681 O O . THR B 1 18 ? -1.759 -1.988 -11.57 1 95.56 18 THR B O 1
ATOM 684 N N . ALA B 1 19 ? -3.062 -2.77 -13.305 1 94.88 19 ALA B N 1
ATOM 685 C CA . ALA B 1 19 ? -2.514 -1.78 -14.234 1 94.88 19 ALA B CA 1
ATOM 686 C C . ALA B 1 19 ? -2.752 -0.362 -13.719 1 94.88 19 ALA B C 1
ATOM 688 O O . ALA B 1 19 ? -1.901 0.516 -13.883 1 94.88 19 ALA B O 1
ATOM 689 N N . GLU B 1 20 ? -3.846 -0.123 -13.109 1 95.69 20 GLU B N 1
ATOM 690 C CA . GLU B 1 20 ? -4.195 1.181 -12.547 1 95.69 20 GLU B CA 1
ATOM 691 C C . GLU B 1 20 ? -3.258 1.561 -11.406 1 95.69 20 GLU B C 1
ATOM 693 O O . GLU B 1 20 ? -2.777 2.695 -11.344 1 95.69 20 GLU B O 1
ATOM 698 N N . MET B 1 21 ? -3.004 0.621 -10.555 1 96.44 21 MET B N 1
ATOM 699 C CA . MET B 1 21 ? -2.107 0.865 -9.422 1 96.44 21 MET B CA 1
ATOM 700 C C . MET B 1 21 ? -0.707 1.22 -9.914 1 96.44 21 MET B C 1
ATOM 702 O O . MET B 1 21 ? -0.086 2.152 -9.398 1 96.44 21 MET B O 1
ATOM 706 N N . LEU B 1 22 ? -0.313 0.478 -10.922 1 96.69 22 LEU B N 1
ATOM 707 C CA . LEU B 1 22 ? 1.018 0.711 -11.477 1 96.69 22 LEU B CA 1
ATOM 708 C C . LEU B 1 22 ? 1.103 2.088 -12.125 1 96.69 22 LEU B C 1
ATOM 710 O O . LEU B 1 22 ? 2.135 2.758 -12.039 1 96.69 22 LEU B O 1
ATOM 714 N N . ALA B 1 23 ? 0.001 2.434 -12.789 1 96.19 23 ALA B N 1
ATOM 715 C CA . ALA B 1 23 ? -0.05 3.736 -13.445 1 96.19 23 ALA B CA 1
ATOM 716 C C . ALA B 1 23 ? -0.004 4.867 -12.422 1 96.19 23 ALA B C 1
ATOM 718 O O . ALA B 1 23 ? 0.676 5.875 -12.633 1 96.19 23 ALA B O 1
ATOM 719 N N . ILE B 1 24 ? -0.649 4.691 -11.344 1 95.25 24 ILE B N 1
ATOM 720 C CA . ILE B 1 24 ? -0.686 5.707 -10.297 1 95.25 24 ILE B CA 1
ATOM 721 C C . ILE B 1 24 ? 0.712 5.895 -9.711 1 95.25 24 ILE B C 1
ATOM 723 O O . ILE B 1 24 ? 1.171 7.027 -9.539 1 95.25 24 ILE B O 1
ATOM 727 N N . LEU B 1 25 ? 1.322 4.781 -9.438 1 96.44 25 LEU B N 1
ATOM 728 C CA . LEU B 1 25 ? 2.646 4.805 -8.828 1 96.44 25 LEU B CA 1
ATOM 729 C C . LEU B 1 25 ? 3.711 5.18 -9.859 1 96.44 25 LEU B C 1
ATOM 731 O O . LEU B 1 25 ? 4.836 5.527 -9.492 1 96.44 25 LEU B O 1
ATOM 735 N N . ASP B 1 26 ? 3.301 5.121 -11.156 1 96.75 26 ASP B N 1
ATOM 736 C CA . ASP B 1 26 ? 4.258 5.23 -12.25 1 96.75 26 ASP B CA 1
ATOM 737 C C . ASP B 1 26 ? 5.41 4.242 -12.078 1 96.75 26 ASP B C 1
ATOM 739 O O . ASP B 1 26 ? 6.578 4.633 -12.117 1 96.75 26 ASP B O 1
ATOM 743 N N . ALA B 1 27 ? 5.074 2.998 -11.828 1 97.19 27 ALA B N 1
ATOM 744 C CA . ALA B 1 27 ? 6.031 1.935 -11.539 1 97.19 27 ALA B CA 1
ATOM 745 C C . ALA B 1 27 ? 5.816 0.738 -12.461 1 97.19 27 ALA B C 1
ATOM 747 O O . ALA B 1 27 ? 4.805 0.659 -13.156 1 97.19 27 ALA B O 1
ATOM 748 N N . LYS B 1 28 ? 6.801 -0.074 -12.555 1 95.62 28 LYS B N 1
ATOM 749 C CA . LYS B 1 28 ? 6.754 -1.265 -13.398 1 95.62 28 LYS B CA 1
ATOM 750 C C . LYS B 1 28 ? 7.488 -2.43 -12.75 1 95.62 28 LYS B C 1
ATOM 752 O O . LYS B 1 28 ? 8.133 -2.264 -11.711 1 95.62 28 LYS B O 1
ATOM 757 N N . GLU B 1 29 ? 7.324 -3.576 -13.352 1 95.12 29 GLU B N 1
ATOM 758 C CA . GLU B 1 29 ? 8.031 -4.766 -12.891 1 95.12 29 GLU B CA 1
ATOM 759 C C . GLU B 1 29 ? 9.516 -4.488 -12.703 1 95.12 29 GLU B C 1
ATOM 761 O O . GLU B 1 29 ? 10.148 -3.863 -13.555 1 95.12 29 GLU B O 1
ATOM 766 N N . GLY B 1 30 ? 10.039 -4.969 -11.664 1 94.94 30 GLY B N 1
ATOM 767 C CA . GLY B 1 30 ? 11.461 -4.793 -11.391 1 94.94 30 GLY B CA 1
ATOM 768 C C . GLY B 1 30 ? 11.758 -3.578 -10.531 1 94.94 30 GLY B C 1
ATOM 769 O O . GLY B 1 30 ? 12.844 -3.461 -9.961 1 94.94 30 GLY B O 1
ATOM 770 N N . ASP B 1 31 ? 10.82 -2.682 -10.406 1 96 31 ASP B N 1
ATOM 771 C CA . ASP B 1 31 ? 11.008 -1.482 -9.594 1 96 31 ASP B CA 1
ATOM 772 C C . ASP B 1 31 ? 10.852 -1.8 -8.109 1 96 31 ASP B C 1
ATOM 774 O O . ASP B 1 31 ? 10.273 -2.822 -7.742 1 96 31 ASP B O 1
ATOM 778 N N . THR B 1 32 ? 11.484 -0.883 -7.301 1 95.88 32 THR B N 1
ATOM 779 C CA . THR B 1 32 ? 11.359 -0.969 -5.852 1 95.88 32 THR B CA 1
ATOM 780 C C . THR B 1 32 ? 10.289 -0.011 -5.34 1 95.88 32 THR B C 1
ATOM 782 O O . THR B 1 32 ? 10.211 1.133 -5.793 1 95.88 32 THR B O 1
ATOM 785 N N . LEU B 1 33 ? 9.422 -0.546 -4.492 1 97.12 33 LEU B N 1
ATOM 786 C CA . LEU B 1 33 ? 8.438 0.281 -3.811 1 97.12 33 LEU B CA 1
ATOM 787 C C . LEU B 1 33 ? 8.844 0.531 -2.361 1 97.12 33 LEU B C 1
ATOM 789 O O . LEU B 1 33 ? 9.539 -0.288 -1.757 1 97.12 33 LEU B O 1
ATOM 793 N N . PHE B 1 34 ? 8.5 1.683 -1.852 1 96.38 34 PHE B N 1
ATOM 794 C CA . PHE B 1 34 ? 8.719 2.064 -0.461 1 96.38 34 PHE B CA 1
ATOM 795 C C . PHE B 1 34 ? 7.395 2.131 0.297 1 96.38 34 PHE B C 1
ATOM 797 O O . PHE B 1 34 ? 6.453 2.789 -0.147 1 96.38 34 PHE B O 1
ATOM 804 N N . VAL B 1 35 ? 7.355 1.326 1.357 1 96.62 35 VAL B N 1
ATOM 805 C CA . VAL B 1 35 ? 6.133 1.235 2.146 1 96.62 35 VAL B CA 1
ATOM 806 C C . VAL B 1 35 ? 6.336 1.914 3.5 1 96.62 35 VAL B C 1
ATOM 808 O O . VAL B 1 35 ? 7.285 1.601 4.223 1 96.62 35 VAL B O 1
ATOM 811 N N . VAL B 1 36 ? 5.445 2.852 3.758 1 93.75 36 VAL B N 1
ATOM 812 C CA . VAL B 1 36 ? 5.484 3.582 5.02 1 93.75 36 VAL B CA 1
ATOM 813 C C . VAL B 1 36 ? 4.227 3.285 5.832 1 93.75 36 VAL B C 1
ATOM 815 O O . VAL B 1 36 ? 3.125 3.211 5.277 1 93.75 36 VAL B O 1
ATOM 818 N N . ARG B 1 37 ? 4.449 3.176 7.07 1 94.31 37 ARG B N 1
ATOM 819 C CA . ARG B 1 37 ? 3.312 2.977 7.961 1 94.31 37 ARG B CA 1
ATOM 820 C C . ARG B 1 37 ? 2.482 4.25 8.086 1 94.31 37 ARG B C 1
ATOM 822 O O . ARG B 1 37 ? 3.027 5.332 8.32 1 94.31 37 ARG B O 1
ATOM 829 N N . GLY B 1 38 ? 1.168 4.027 7.824 1 88.19 38 GLY B N 1
ATOM 830 C CA . GLY B 1 38 ? 0.259 5.133 8.086 1 88.19 38 GLY B CA 1
ATOM 831 C C . GLY B 1 38 ? -0.155 5.227 9.547 1 88.19 38 GLY B C 1
ATOM 832 O O . GLY B 1 38 ? 0.135 4.332 10.336 1 88.19 38 GLY B O 1
ATOM 833 N N . ASP B 1 39 ? -0.809 6.387 9.961 1 82.31 39 ASP B N 1
ATOM 834 C CA . ASP B 1 39 ? -1.235 6.621 11.336 1 82.31 39 ASP B CA 1
ATOM 835 C C . ASP B 1 39 ? -2.518 5.855 11.648 1 82.31 39 ASP B C 1
ATOM 837 O O . ASP B 1 39 ? -2.859 5.664 12.82 1 82.31 39 ASP B O 1
ATOM 841 N N . ASP B 1 40 ? -3.166 5.305 10.664 1 83.56 40 ASP B N 1
ATOM 842 C CA . ASP B 1 40 ? -4.477 4.695 10.852 1 83.56 40 ASP B CA 1
ATOM 843 C C . ASP B 1 40 ? -4.422 3.188 10.617 1 83.56 40 ASP B C 1
ATOM 845 O O . ASP B 1 40 ? -5.434 2.572 10.273 1 83.56 40 ASP B O 1
ATOM 849 N N . GLY B 1 41 ? -3.219 2.617 10.727 1 89.75 41 GLY B N 1
ATOM 850 C CA . GLY B 1 41 ? -3.078 1.188 10.5 1 89.75 41 GLY B CA 1
ATOM 851 C C . GLY B 1 41 ? -3.037 0.824 9.023 1 89.75 41 GLY B C 1
ATOM 852 O O . GLY B 1 41 ? -3.207 -0.343 8.664 1 89.75 41 GLY B O 1
ATOM 853 N N . SER B 1 42 ? -2.926 1.803 8.242 1 94.12 42 SER B N 1
ATOM 854 C CA . SER B 1 42 ? -2.807 1.604 6.805 1 94.12 42 SER B CA 1
ATOM 855 C C . SER B 1 42 ? -1.35 1.646 6.359 1 94.12 42 SER B C 1
ATOM 857 O O . SER B 1 42 ? -0.457 1.924 7.16 1 94.12 42 SER B O 1
ATOM 859 N N . LEU B 1 43 ? -1.103 1.228 5.148 1 96.88 43 LEU B N 1
ATOM 860 C CA . LEU B 1 43 ? 0.21 1.355 4.527 1 96.88 43 LEU B CA 1
ATOM 861 C C . LEU B 1 43 ? 0.176 2.373 3.391 1 96.88 43 LEU B C 1
ATOM 863 O O . LEU B 1 43 ? -0.785 2.416 2.619 1 96.88 43 LEU B O 1
ATOM 867 N N . LYS B 1 44 ? 1.128 3.199 3.377 1 96.25 44 LYS B N 1
ATOM 868 C CA . LYS B 1 44 ? 1.342 4.086 2.238 1 96.25 44 LYS B CA 1
ATOM 869 C C . LYS B 1 44 ? 2.447 3.559 1.328 1 96.25 44 LYS B C 1
ATOM 871 O O . LYS B 1 44 ? 3.561 3.293 1.786 1 96.25 44 LYS B O 1
ATOM 876 N N . VAL B 1 45 ? 2.143 3.334 0.08 1 97.06 45 VAL B N 1
ATOM 877 C CA . VAL B 1 45 ? 3.08 2.766 -0.881 1 97.06 45 VAL B CA 1
ATOM 878 C C . VAL B 1 45 ? 3.537 3.846 -1.858 1 97.06 45 VAL B C 1
ATOM 880 O O . VAL B 1 45 ? 2.713 4.539 -2.455 1 97.06 45 VAL B O 1
ATOM 883 N N . LEU B 1 46 ? 4.812 4.004 -1.964 1 95.75 46 LEU B N 1
ATOM 884 C CA . LEU B 1 46 ? 5.41 5 -2.846 1 95.75 46 LEU B CA 1
ATOM 885 C C . LEU B 1 46 ? 6.383 4.348 -3.824 1 95.75 46 LEU B C 1
ATOM 887 O O . LEU B 1 46 ? 7.02 3.344 -3.496 1 95.75 46 LEU B O 1
ATOM 891 N N . ALA B 1 47 ? 6.523 4.953 -4.941 1 95.12 47 ALA B N 1
ATOM 892 C CA . ALA B 1 47 ? 7.488 4.469 -5.922 1 95.12 47 ALA B CA 1
ATOM 893 C C . ALA B 1 47 ? 8.844 5.133 -5.73 1 95.12 47 ALA B C 1
ATOM 895 O O . ALA B 1 47 ? 9.836 4.719 -6.34 1 95.12 47 ALA B O 1
ATOM 896 N N . HIS B 1 48 ? 8.914 6.184 -4.926 1 89.06 48 HIS B N 1
ATOM 897 C CA . HIS B 1 48 ? 10.18 6.852 -4.641 1 89.06 48 HIS B CA 1
ATOM 898 C C . HIS B 1 48 ? 10.43 6.934 -3.139 1 89.06 48 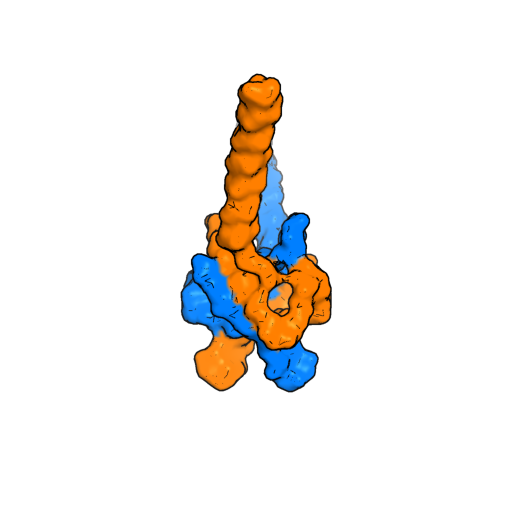HIS B C 1
ATOM 900 O O . HIS B 1 48 ? 9.492 6.859 -2.344 1 89.06 48 HIS B O 1
ATOM 906 N N . ASP B 1 49 ? 11.641 6.984 -2.85 1 85.44 49 ASP B N 1
ATOM 907 C CA . ASP B 1 49 ? 12.016 7.047 -1.441 1 85.44 49 ASP B CA 1
ATOM 908 C C . ASP B 1 49 ? 11.555 8.352 -0.807 1 85.44 49 ASP B C 1
ATOM 910 O O . ASP B 1 49 ? 12.008 9.43 -1.195 1 85.44 49 ASP B O 1
ATOM 914 N N . PRO B 1 50 ? 10.734 8.219 0.156 1 81.94 50 PRO B N 1
ATOM 915 C CA . PRO B 1 50 ? 10.25 9.445 0.794 1 81.94 50 PRO B CA 1
ATOM 916 C C . PRO B 1 50 ? 11.328 10.141 1.625 1 81.94 50 PRO B C 1
ATOM 918 O O . PRO B 1 50 ? 11.234 11.344 1.876 1 81.94 50 PRO B O 1
ATOM 921 N N . THR B 1 51 ? 12.297 9.398 2.127 1 79.81 51 THR B N 1
ATOM 922 C CA . THR B 1 51 ? 13.367 9.977 2.928 1 79.81 51 THR B CA 1
ATOM 923 C C . THR B 1 51 ? 14.258 10.875 2.07 1 79.81 51 THR B C 1
ATOM 925 O O . THR B 1 51 ? 14.68 11.945 2.516 1 79.81 51 THR B O 1
ATOM 928 N N . LEU B 1 52 ? 14.469 10.375 0.882 1 79.06 52 LEU B N 1
ATOM 929 C CA . LEU B 1 52 ? 15.273 11.18 -0.034 1 79.06 52 LEU B CA 1
ATOM 930 C C . LEU B 1 52 ? 14.562 12.477 -0.389 1 79.06 52 LEU B C 1
ATOM 932 O O . LEU B 1 52 ? 15.188 13.539 -0.431 1 79.06 52 LEU B O 1
ATOM 936 N N . ALA B 1 53 ? 13.289 12.297 -0.495 1 69.88 53 ALA B N 1
ATOM 937 C CA . ALA B 1 53 ? 12.492 13.469 -0.85 1 69.88 53 ALA B CA 1
ATOM 938 C C . ALA B 1 53 ? 12.492 14.492 0.281 1 69.88 53 ALA B C 1
ATOM 940 O O . ALA B 1 53 ? 12.609 15.695 0.038 1 69.88 53 ALA B O 1
ATOM 941 N N . ASP B 1 54 ? 12.383 14 1.404 1 75.19 54 ASP B N 1
ATOM 942 C CA . ASP B 1 54 ? 12.398 14.875 2.574 1 75.19 54 ASP B CA 1
ATOM 943 C C . ASP B 1 54 ? 13.75 15.57 2.729 1 75.19 54 ASP B C 1
ATOM 945 O O . ASP B 1 54 ? 13.812 16.75 3.047 1 75.19 54 ASP B O 1
ATOM 949 N N . ALA B 1 55 ? 14.734 14.875 2.518 1 77.94 55 ALA B N 1
ATOM 950 C CA . ALA B 1 55 ? 16.094 15.406 2.631 1 77.94 55 ALA B CA 1
ATOM 951 C C . ALA B 1 55 ? 16.344 16.469 1.569 1 77.94 55 ALA B C 1
ATOM 953 O O . ALA B 1 55 ? 16.922 17.531 1.865 1 77.94 55 ALA B O 1
ATOM 954 N N . LEU B 1 56 ? 15.898 16.188 0.384 1 75.62 56 LEU B N 1
ATOM 955 C CA . LEU B 1 56 ? 16.047 17.156 -0.701 1 75.62 56 LEU B CA 1
ATOM 956 C C . LEU B 1 56 ? 15.242 18.422 -0.418 1 75.62 56 LEU B C 1
ATOM 958 O O . LEU B 1 56 ? 15.727 19.531 -0.648 1 75.62 56 LEU B O 1
ATOM 962 N N . ALA B 1 57 ? 14.094 18.156 0.067 1 74.69 57 ALA B N 1
ATOM 963 C CA . ALA B 1 57 ? 13.242 19.297 0.399 1 74.69 57 ALA B CA 1
ATOM 964 C C . ALA B 1 57 ? 13.867 20.141 1.495 1 74.69 57 ALA B C 1
ATOM 966 O O . ALA B 1 57 ? 13.828 21.375 1.434 1 74.69 57 ALA B O 1
ATOM 967 N N . ALA B 1 58 ? 14.484 19.531 2.518 1 77.81 58 ALA B N 1
ATOM 968 C CA . ALA B 1 58 ? 15.164 20.234 3.604 1 77.81 58 ALA B CA 1
ATOM 969 C C . ALA B 1 58 ? 16.391 21 3.092 1 77.81 58 ALA B C 1
ATOM 971 O O . ALA B 1 58 ? 16.641 22.125 3.496 1 77.81 58 ALA B O 1
ATOM 972 N N . ALA B 1 59 ? 17.047 20.359 2.213 1 79.69 59 ALA B N 1
ATOM 973 C CA . ALA B 1 59 ? 18.234 20.969 1.629 1 79.69 59 ALA B CA 1
ATOM 974 C C . ALA B 1 59 ? 17.859 22.188 0.797 1 79.69 59 ALA B C 1
ATOM 976 O O . ALA B 1 59 ? 18.547 23.219 0.832 1 79.69 59 ALA B O 1
ATOM 977 N N . GLU B 1 60 ? 16.719 21.969 0.048 1 72.44 60 GLU B N 1
ATOM 978 C CA . GLU B 1 60 ? 16.25 23.078 -0.781 1 72.44 60 GLU B CA 1
ATOM 979 C C . GLU B 1 60 ? 15.891 24.297 0.071 1 72.44 60 GLU B C 1
ATOM 981 O O . GLU B 1 60 ? 16.172 25.422 -0.309 1 72.44 60 GLU B O 1
ATOM 986 N N . VAL B 1 61 ? 15.328 24.031 1.197 1 74.12 61 VAL B N 1
ATOM 987 C CA . VAL B 1 61 ? 14.945 25.094 2.113 1 74.12 61 VAL B CA 1
ATOM 988 C C . VAL B 1 61 ? 16.188 25.781 2.67 1 74.12 61 VAL B C 1
ATOM 990 O O . VAL B 1 61 ? 16.266 27 2.74 1 74.12 61 VAL B O 1
ATOM 993 N N . VAL B 1 62 ? 17.203 24.984 2.99 1 71.94 62 VAL B N 1
ATOM 994 C CA . VAL B 1 62 ? 18.453 25.5 3.555 1 71.94 62 VAL B CA 1
ATOM 995 C C . VAL B 1 62 ? 19.203 26.297 2.502 1 71.94 62 VAL B C 1
ATOM 997 O O . VAL B 1 62 ? 19.719 27.391 2.793 1 71.94 62 VAL B O 1
ATOM 1000 N N . MET B 1 63 ? 19.188 25.812 1.255 1 77.5 63 MET B N 1
ATOM 1001 C CA . MET B 1 63 ? 19.891 26.5 0.177 1 77.5 63 MET B CA 1
ATOM 1002 C C . MET B 1 63 ? 19.219 27.828 -0.153 1 77.5 63 MET B C 1
ATOM 1004 O O . MET B 1 63 ? 19.891 28.828 -0.416 1 77.5 63 MET B O 1
ATOM 1008 N N . ASP B 1 64 ? 17.891 27.656 -0.152 1 68.44 64 ASP B N 1
ATOM 1009 C CA . ASP B 1 64 ? 17.156 28.875 -0.413 1 68.44 64 ASP B CA 1
ATOM 1010 C C . ASP B 1 64 ? 17.438 29.938 0.658 1 68.44 64 ASP B C 1
ATOM 1012 O O . ASP B 1 64 ? 17.609 31.109 0.346 1 68.44 64 ASP B O 1
ATOM 1016 N N . GLU B 1 65 ? 17.547 29.469 1.881 1 68.88 65 GLU B N 1
ATOM 1017 C CA . GLU B 1 65 ? 17.844 30.391 2.98 1 68.88 65 GLU B CA 1
ATOM 1018 C C . GLU B 1 65 ? 19.266 30.922 2.896 1 68.88 65 GLU B C 1
ATOM 1020 O O . GLU B 1 65 ? 19.516 32.094 3.162 1 68.88 65 GLU B O 1
ATOM 1025 N N . ASN B 1 66 ? 20.125 30.016 2.668 1 66.56 66 ASN B N 1
ATOM 1026 C CA . ASN B 1 66 ? 21.531 30.391 2.523 1 66.56 66 ASN B CA 1
ATOM 1027 C C . ASN B 1 66 ? 21.75 31.266 1.289 1 66.56 66 ASN B C 1
ATOM 1029 O O . ASN B 1 66 ? 22.516 32.219 1.333 1 66.56 66 ASN B O 1
ATOM 1033 N N . ARG B 1 67 ? 21.047 30.859 0.246 1 63.81 67 ARG B N 1
ATOM 1034 C CA . ARG B 1 67 ? 21.156 31.672 -0.967 1 63.81 67 ARG B CA 1
ATOM 1035 C C . ARG B 1 67 ? 20.672 33.094 -0.719 1 63.81 67 ARG B C 1
ATOM 1037 O O . ARG B 1 67 ? 21.297 34.062 -1.196 1 63.81 67 ARG B O 1
ATOM 1044 N N . ASP B 1 68 ? 19.672 33.25 -0.047 1 65.44 68 ASP B N 1
ATOM 1045 C CA . ASP B 1 68 ? 19.172 34.562 0.307 1 65.44 68 ASP B CA 1
ATOM 1046 C C . ASP B 1 68 ? 20.172 35.344 1.157 1 65.44 68 ASP B C 1
ATOM 1048 O O . ASP B 1 68 ? 20.328 36.562 1.006 1 65.44 68 ASP B O 1
ATOM 1052 N N . LEU B 1 69 ? 20.812 34.656 2.098 1 63.84 69 LEU B N 1
ATOM 1053 C CA . LEU B 1 69 ? 21.797 35.281 2.957 1 63.84 69 LEU B CA 1
ATOM 1054 C C . LEU B 1 69 ? 23.031 35.688 2.152 1 63.84 69 LEU B C 1
ATOM 1056 O O . LEU B 1 69 ? 23.562 36.781 2.365 1 63.84 69 LEU B O 1
ATOM 1060 N N . LEU B 1 70 ? 23.406 34.875 1.263 1 70.69 70 LEU B N 1
ATOM 1061 C CA . LEU B 1 70 ? 24.594 35.188 0.473 1 70.69 70 LEU B CA 1
ATOM 1062 C C . LEU B 1 70 ? 24.328 36.344 -0.484 1 70.69 70 LEU B C 1
ATOM 1064 O O . LEU B 1 70 ? 25.203 37.188 -0.695 1 70.69 70 LEU B O 1
ATOM 1068 N N . GLN B 1 71 ? 23.172 36.469 -0.939 1 64.62 71 GLN B N 1
ATOM 1069 C CA . GLN B 1 71 ? 22.812 37.562 -1.823 1 64.62 71 GLN B CA 1
ATOM 1070 C C . GLN B 1 71 ? 22.656 38.875 -1.043 1 64.62 71 GLN B C 1
ATOM 1072 O O . GLN B 1 71 ? 22.984 39.938 -1.549 1 64.62 71 GLN B O 1
ATOM 1077 N N . ALA B 1 72 ? 22.281 38.656 0.132 1 61.56 72 ALA B N 1
ATOM 1078 C CA . A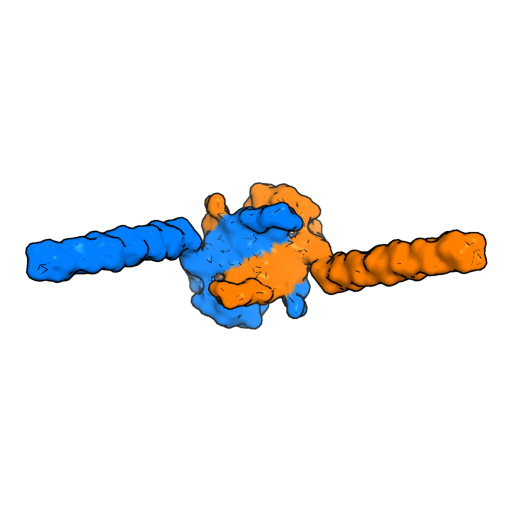LA B 1 72 ? 22.141 39.844 0.947 1 61.56 72 ALA B CA 1
ATOM 1079 C C . ALA B 1 72 ? 23.5 40.375 1.402 1 61.56 72 ALA B C 1
ATOM 1081 O O . ALA B 1 72 ? 23.641 41.594 1.673 1 61.56 72 ALA B O 1
ATOM 1082 N N . LEU B 1 73 ? 24.422 39.5 1.651 1 64.56 73 LEU B N 1
ATOM 1083 C CA . LEU B 1 73 ? 25.75 39.906 2.076 1 64.56 73 LEU B CA 1
ATOM 1084 C C . LEU B 1 73 ? 26.594 40.375 0.882 1 64.56 73 LEU B C 1
ATOM 1086 O O . LEU B 1 73 ? 27.672 40.938 1.055 1 64.56 73 LEU B O 1
ATOM 1090 N N . ALA B 1 74 ? 25.797 39.906 -0.157 1 58.38 74 ALA B N 1
ATOM 1091 C CA . ALA B 1 74 ? 26.484 40.469 -1.319 1 58.38 74 ALA B CA 1
ATOM 1092 C C . ALA B 1 74 ? 26 41.875 -1.622 1 58.38 74 ALA B C 1
ATOM 1094 O O . ALA B 1 74 ? 24.906 42.25 -1.176 1 58.38 74 ALA B O 1
#

pLDDT: mean 86.54, std 11.52, range [58.38, 97.19]

Secondary structure (DSSP, 8-state):
-EEEEEEEETTEEEEEE-HHHHHHHT--TT-EEEEEE-TTS-EEEESS-HHHHHHHHHHHHHHHHHHHHHHHH-/-EEEEEEEETTEEEEEE-HHHHHHHT--TTPEEEEEE-TTS-EEEESS-HHHHHHHHHHHHHHHHHHHHHHHH-

Foldseek 3Di:
DDDWDWDDDPNDTDTDQDPVNCVVQVHDPPADWDWDQDPVRDIDIHRDDVVVVVVVVVVVVVCVVVVVVVVVVD/DDDWDWDDDPNDTDTDQDPVNCVVQVHDPPADWDWDQDPVRDIDIHRDDVVVVVVVVVVVVVCVVVVVVVVVVD